Protein AF-A0A9D7ZU50-F1 (afdb_monomer_lite)

Structure (mmCIF, N/CA/C/O backbone):
data_AF-A0A9D7ZU50-F1
#
_entry.id   AF-A0A9D7ZU50-F1
#
loop_
_atom_site.group_PDB
_atom_site.id
_atom_site.type_symbol
_atom_site.label_atom_id
_atom_site.label_alt_id
_atom_site.label_comp_id
_atom_site.label_asym_id
_atom_site.label_entity_id
_atom_site.label_seq_id
_atom_site.pdbx_PDB_ins_code
_atom_site.Cartn_x
_atom_site.Cartn_y
_atom_site.Cartn_z
_atom_site.occupancy
_atom_site.B_iso_or_equiv
_atom_site.auth_seq_id
_atom_site.auth_comp_id
_atom_site.auth_asym_id
_atom_site.auth_atom_id
_atom_site.pdbx_PDB_model_num
ATOM 1 N N . MET A 1 1 ? 42.319 -62.754 5.437 1.00 46.84 1 MET A N 1
ATOM 2 C CA . MET A 1 1 ? 43.344 -61.730 5.131 1.00 46.84 1 MET A CA 1
ATOM 3 C C . MET A 1 1 ? 42.878 -60.401 5.702 1.00 46.84 1 MET A C 1
ATOM 5 O O . MET A 1 1 ? 41.780 -59.976 5.378 1.00 46.84 1 MET A O 1
ATOM 9 N N . LYS A 1 2 ? 43.647 -59.818 6.628 1.00 44.75 2 LYS A N 1
ATOM 10 C CA . LYS A 1 2 ? 43.358 -58.530 7.278 1.00 44.75 2 LYS A CA 1
ATOM 11 C C . LYS A 1 2 ? 44.126 -57.441 6.528 1.00 44.75 2 LYS A C 1
ATOM 13 O O . LYS A 1 2 ? 45.352 -57.471 6.540 1.00 44.75 2 LYS A O 1
ATOM 18 N N . THR A 1 3 ? 43.424 -56.513 5.886 1.00 52.66 3 THR A N 1
ATOM 19 C CA . THR A 1 3 ? 44.048 -55.404 5.151 1.00 52.66 3 THR A CA 1
ATOM 20 C C . THR A 1 3 ? 44.215 -54.202 6.076 1.00 52.66 3 THR A C 1
ATOM 22 O O . THR A 1 3 ? 43.255 -53.699 6.658 1.00 52.66 3 THR A O 1
ATOM 25 N N . GLN A 1 4 ? 45.467 -53.787 6.245 1.00 46.06 4 GLN A N 1
ATOM 26 C CA . GLN A 1 4 ? 45.902 -52.640 7.034 1.00 46.06 4 GLN A CA 1
ATOM 27 C C . GLN A 1 4 ? 45.659 -51.311 6.299 1.00 46.06 4 GLN A C 1
ATOM 29 O O . GLN A 1 4 ? 45.971 -51.175 5.124 1.00 46.06 4 GLN A O 1
ATOM 34 N N . ARG A 1 5 ? 45.136 -50.350 7.074 1.00 47.16 5 ARG A N 1
ATOM 35 C CA . ARG A 1 5 ? 45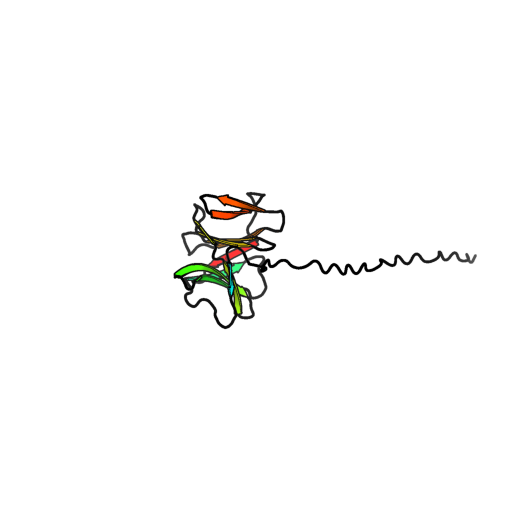.316 -48.883 7.072 1.00 47.16 5 ARG A CA 1
ATOM 36 C C . ARG A 1 5 ? 45.854 -48.192 5.810 1.00 47.16 5 ARG A C 1
ATOM 38 O O . ARG A 1 5 ? 47.025 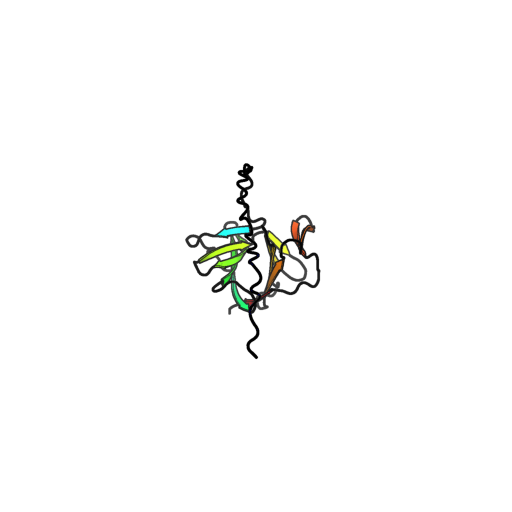-48.328 5.492 1.00 47.16 5 ARG A O 1
ATOM 45 N N . THR A 1 6 ? 45.116 -47.164 5.390 1.00 47.47 6 THR A N 1
ATOM 46 C CA . THR A 1 6 ? 45.685 -45.819 5.170 1.00 47.47 6 THR A CA 1
ATOM 47 C C . THR A 1 6 ? 44.669 -44.762 5.605 1.00 47.47 6 THR A C 1
ATOM 49 O O . THR A 1 6 ? 43.662 -44.550 4.933 1.00 47.47 6 THR A O 1
ATOM 52 N N . MET A 1 7 ? 44.924 -44.116 6.747 1.00 42.00 7 MET A N 1
ATOM 53 C CA . MET A 1 7 ? 44.257 -42.869 7.128 1.00 42.00 7 MET A CA 1
ATOM 54 C C . MET A 1 7 ? 44.873 -41.736 6.305 1.00 42.00 7 MET A C 1
ATOM 56 O O . MET A 1 7 ? 46.092 -41.572 6.314 1.00 42.00 7 MET A O 1
ATOM 60 N N . LYS A 1 8 ? 44.042 -40.977 5.588 1.00 45.62 8 LYS A N 1
ATOM 61 C CA . LYS A 1 8 ? 44.458 -39.729 4.937 1.00 45.62 8 LYS A CA 1
ATOM 62 C C . LYS A 1 8 ? 44.375 -38.578 5.951 1.00 45.62 8 LYS A C 1
ATOM 64 O O . LYS A 1 8 ? 43.392 -38.517 6.691 1.00 45.62 8 LYS A O 1
ATOM 69 N N . PRO A 1 9 ? 45.369 -37.678 6.002 1.00 46.53 9 PRO A N 1
ATOM 70 C CA . PRO A 1 9 ? 45.347 -36.533 6.899 1.00 46.53 9 PRO A CA 1
ATOM 71 C C . PRO A 1 9 ? 44.395 -35.438 6.393 1.00 46.53 9 PRO A C 1
ATOM 73 O O . PRO A 1 9 ? 44.436 -35.040 5.233 1.00 46.53 9 PRO A O 1
ATOM 76 N N . ILE A 1 10 ? 43.525 -35.009 7.308 1.00 49.97 10 ILE A N 1
ATOM 77 C CA . ILE A 1 10 ? 43.100 -33.637 7.625 1.00 49.97 10 ILE A CA 1
ATOM 78 C C . ILE A 1 10 ? 43.375 -32.588 6.534 1.00 49.97 10 ILE A C 1
ATOM 80 O O . ILE A 1 10 ? 44.510 -32.156 6.348 1.00 49.97 10 ILE A O 1
ATOM 84 N N . MET A 1 11 ? 42.303 -32.050 5.948 1.00 35.38 11 MET A N 1
ATOM 85 C CA . MET A 1 11 ? 42.295 -30.663 5.486 1.00 35.38 11 MET A CA 1
ATOM 86 C C . MET A 1 11 ? 41.109 -29.946 6.133 1.00 35.38 11 MET A C 1
ATOM 88 O O . MET A 1 11 ? 39.975 -29.984 5.667 1.00 35.38 11 MET A O 1
ATOM 92 N N . MET A 1 12 ? 41.396 -29.365 7.293 1.00 42.25 12 MET A N 1
ATOM 93 C CA . MET A 1 12 ? 40.532 -28.443 8.010 1.00 42.25 12 MET A CA 1
ATOM 94 C C . MET A 1 12 ? 40.561 -27.128 7.221 1.00 42.25 12 MET A C 1
ATOM 96 O O . MET A 1 12 ? 41.536 -26.381 7.290 1.00 42.25 12 MET A O 1
ATOM 100 N N . ILE A 1 13 ? 39.542 -26.869 6.402 1.00 42.09 13 ILE A N 1
ATOM 101 C CA . ILE A 1 13 ? 39.378 -25.559 5.766 1.00 42.09 13 ILE A CA 1
ATOM 102 C C . ILE A 1 13 ? 38.832 -24.622 6.849 1.00 42.09 13 ILE A C 1
ATOM 104 O O . ILE A 1 13 ? 37.628 -24.483 7.044 1.00 42.09 13 ILE A O 1
ATOM 108 N N . SER A 1 14 ? 39.757 -24.028 7.607 1.00 40.62 14 SER A N 1
ATOM 109 C CA . SER A 1 14 ? 39.505 -22.842 8.422 1.00 40.62 14 SER A CA 1
ATOM 110 C C . SER A 1 14 ? 39.190 -21.686 7.482 1.00 40.62 14 SER A C 1
ATOM 112 O O . SER A 1 14 ? 40.096 -21.050 6.943 1.00 40.62 14 SER A O 1
ATOM 114 N N . ILE A 1 15 ? 37.905 -21.408 7.270 1.00 46.78 15 ILE A N 1
ATOM 115 C CA . ILE A 1 15 ? 37.483 -20.132 6.699 1.00 46.78 15 ILE A CA 1
ATOM 116 C C . ILE A 1 15 ? 37.751 -19.081 7.773 1.00 46.78 15 ILE A C 1
ATOM 118 O O . ILE A 1 15 ? 37.046 -18.989 8.777 1.00 46.78 15 ILE A O 1
ATOM 122 N N . PHE A 1 16 ? 38.834 -18.332 7.571 1.00 43.50 16 PHE A N 1
ATOM 123 C CA . PHE A 1 16 ? 39.132 -17.121 8.313 1.00 43.50 16 PHE A CA 1
ATOM 124 C C . PHE A 1 16 ? 37.935 -16.176 8.203 1.00 43.50 16 PHE A C 1
ATOM 126 O O . PHE A 1 16 ? 37.612 -15.653 7.139 1.00 43.50 16 PHE A O 1
ATOM 133 N N . MET A 1 17 ? 37.291 -15.976 9.344 1.00 43.06 17 MET A N 1
ATOM 134 C CA . MET A 1 17 ? 36.350 -14.911 9.625 1.00 43.06 17 MET A CA 1
ATOM 135 C C . MET A 1 17 ? 37.095 -13.580 9.425 1.00 43.06 17 MET A C 1
ATOM 137 O O . MET A 1 17 ? 37.785 -13.103 10.325 1.00 43.06 17 MET A O 1
ATOM 141 N N . MET A 1 18 ? 37.036 -13.012 8.216 1.00 40.50 18 MET A N 1
ATOM 142 C CA . MET A 1 18 ? 37.499 -11.646 7.977 1.00 40.50 18 MET A CA 1
ATOM 143 C C . MET A 1 18 ? 36.512 -10.695 8.645 1.00 40.50 18 MET A C 1
ATOM 145 O O . MET A 1 18 ? 35.485 -10.318 8.088 1.00 40.50 18 MET A O 1
ATOM 149 N N . ILE A 1 19 ? 36.848 -10.326 9.876 1.00 44.19 19 ILE A N 1
ATOM 150 C CA . ILE A 1 19 ? 36.372 -9.106 10.510 1.00 44.19 19 ILE A CA 1
ATOM 151 C C . ILE A 1 19 ? 36.847 -7.965 9.609 1.00 44.19 19 ILE A C 1
ATOM 153 O O . ILE A 1 19 ? 38.044 -7.708 9.512 1.00 44.19 19 ILE A O 1
ATOM 157 N N . VAL A 1 20 ? 35.915 -7.308 8.925 1.00 43.78 20 VAL A N 1
ATOM 158 C CA . VAL A 1 20 ? 36.149 -6.014 8.285 1.00 43.78 20 VAL A CA 1
ATOM 159 C C . VAL A 1 20 ? 35.705 -4.950 9.289 1.00 43.78 20 VAL A C 1
ATOM 161 O O . VAL A 1 20 ? 34.508 -4.685 9.390 1.00 43.78 20 VAL A O 1
ATOM 164 N N . PRO A 1 21 ? 36.613 -4.319 10.058 1.00 44.03 21 PRO A N 1
ATOM 165 C CA . PRO A 1 21 ? 36.284 -3.096 10.756 1.00 44.03 21 PRO A CA 1
ATOM 166 C C . PRO A 1 21 ? 36.491 -1.963 9.751 1.00 44.03 21 PRO A C 1
ATOM 168 O O . PRO A 1 21 ? 37.538 -1.323 9.721 1.00 44.03 21 PRO A O 1
ATOM 171 N N . CYS A 1 22 ? 35.512 -1.735 8.879 1.00 32.88 22 CYS A N 1
ATOM 172 C CA . CYS A 1 22 ? 35.465 -0.488 8.130 1.00 32.88 22 CYS A CA 1
ATOM 173 C C . CYS A 1 22 ? 34.450 0.418 8.812 1.00 32.88 22 CYS A C 1
ATOM 175 O O . CYS A 1 22 ? 33.279 0.483 8.444 1.00 32.88 22 CYS A O 1
ATOM 177 N N . SER A 1 23 ? 34.936 1.111 9.840 1.00 46.94 23 SER A N 1
ATOM 178 C CA . SER A 1 23 ? 34.390 2.389 10.282 1.00 46.94 23 SER A CA 1
ATOM 179 C C . SER A 1 23 ? 34.529 3.386 9.130 1.00 46.94 23 SER A C 1
ATOM 181 O O . SER A 1 23 ? 35.420 4.233 9.126 1.00 46.94 23 SER A O 1
ATOM 183 N N . LEU A 1 24 ? 33.673 3.252 8.118 1.00 42.59 24 LEU A N 1
ATOM 184 C CA . LEU A 1 24 ? 33.432 4.298 7.143 1.00 42.59 24 LEU A CA 1
ATOM 185 C C . LEU A 1 24 ? 32.346 5.190 7.717 1.00 42.59 24 LEU A C 1
ATOM 187 O O . LEU A 1 24 ? 31.236 4.765 8.027 1.00 42.59 24 LEU A O 1
ATOM 191 N N . MET A 1 25 ? 32.752 6.432 7.919 1.00 35.53 25 MET A N 1
ATOM 192 C CA . MET A 1 25 ? 31.946 7.537 8.388 1.00 35.53 25 MET A CA 1
ATOM 193 C C . MET A 1 25 ? 30.614 7.580 7.635 1.00 35.53 25 MET A C 1
ATOM 195 O O . MET A 1 25 ? 30.556 7.855 6.438 1.00 35.53 25 MET A O 1
ATOM 199 N N . VAL A 1 26 ? 29.546 7.289 8.378 1.00 39.88 26 VAL A N 1
ATOM 200 C CA . VAL A 1 26 ? 28.154 7.451 7.972 1.00 39.88 26 VAL A CA 1
ATOM 201 C C . VAL A 1 26 ? 27.903 8.948 7.821 1.00 39.88 26 VAL A C 1
ATOM 203 O O . VAL A 1 26 ? 27.584 9.650 8.779 1.00 39.88 26 VAL A O 1
ATOM 206 N N . ASN A 1 27 ? 28.081 9.454 6.605 1.00 39.06 27 ASN A N 1
ATOM 207 C CA . ASN A 1 27 ? 27.540 10.745 6.211 1.00 39.06 27 ASN A CA 1
ATOM 208 C C . ASN A 1 27 ? 26.013 10.636 6.230 1.00 39.06 27 ASN A C 1
ATOM 210 O O . ASN A 1 27 ? 25.436 10.191 5.250 1.00 39.06 27 ASN A O 1
ATOM 214 N N . GLY A 1 28 ? 25.384 10.997 7.352 1.00 36.69 28 GLY A N 1
ATOM 215 C CA . GLY A 1 28 ? 24.128 11.760 7.434 1.00 36.69 28 GLY A CA 1
ATOM 216 C C . GLY A 1 28 ? 22.904 11.373 6.590 1.00 36.69 28 GLY A C 1
ATOM 217 O O . GLY A 1 28 ? 21.953 12.146 6.577 1.00 36.69 28 GLY A O 1
ATOM 218 N N . GLN A 1 29 ? 22.868 10.231 5.907 1.00 37.03 29 GLN A N 1
ATOM 219 C CA . GLN A 1 29 ? 21.651 9.688 5.326 1.00 37.03 29 GLN A CA 1
ATOM 220 C C . GLN A 1 29 ? 20.887 9.035 6.467 1.00 37.03 29 GLN A C 1
ATOM 222 O O . GLN A 1 29 ? 21.145 7.897 6.854 1.00 37.03 29 GLN A O 1
ATOM 227 N N . SER A 1 30 ? 19.954 9.782 7.047 1.00 39.12 30 SER A N 1
ATOM 228 C CA . SER A 1 30 ? 18.820 9.164 7.718 1.00 39.12 30 SER A CA 1
ATOM 229 C C . SER A 1 30 ? 18.299 8.049 6.811 1.00 39.12 30 SER A C 1
ATOM 231 O O . SER A 1 30 ? 18.016 8.314 5.643 1.00 39.12 30 SER A O 1
ATOM 233 N N . TRP A 1 31 ? 18.216 6.823 7.327 1.00 51.88 31 TRP A N 1
ATOM 234 C CA . TRP A 1 31 ? 17.549 5.694 6.679 1.00 51.88 31 TRP A CA 1
ATOM 235 C C . TRP A 1 31 ? 16.052 6.025 6.561 1.00 51.88 31 TRP A C 1
ATOM 237 O O . TRP A 1 31 ? 15.240 5.615 7.389 1.00 51.88 31 TRP A O 1
ATOM 247 N N . LEU A 1 32 ? 15.706 6.916 5.632 1.00 73.56 32 LEU A N 1
ATOM 248 C CA . LEU A 1 32 ? 14.349 7.389 5.418 1.00 73.56 32 LEU A CA 1
ATOM 249 C C . LEU A 1 32 ? 13.649 6.386 4.522 1.00 73.56 32 LEU A C 1
ATOM 251 O O . LEU A 1 32 ? 14.168 5.990 3.485 1.00 73.56 32 LEU A O 1
ATOM 255 N N . LEU A 1 33 ? 12.467 5.985 4.964 1.00 90.69 33 LEU A N 1
ATOM 256 C CA . LEU A 1 33 ? 11.501 5.332 4.111 1.00 90.69 33 LEU A CA 1
ATOM 257 C C . LEU A 1 33 ? 10.989 6.388 3.124 1.00 90.69 33 LEU A C 1
ATOM 259 O O . LEU A 1 33 ? 10.310 7.331 3.531 1.00 90.69 33 LEU A O 1
ATOM 263 N N . ASP A 1 34 ? 11.344 6.264 1.851 1.00 95.31 34 ASP A N 1
ATOM 264 C CA . ASP A 1 34 ? 10.810 7.132 0.809 1.00 95.31 34 ASP A CA 1
ATOM 265 C C . ASP A 1 34 ? 9.343 6.786 0.559 1.00 95.31 34 ASP A C 1
ATOM 267 O O . ASP A 1 34 ? 8.953 5.619 0.566 1.00 95.31 34 ASP A O 1
ATOM 271 N N . GLY A 1 35 ? 8.510 7.809 0.369 1.00 96.06 35 GLY A N 1
ATOM 272 C CA . GLY A 1 35 ? 7.074 7.630 0.152 1.00 96.06 35 GLY A CA 1
ATOM 273 C C . GLY A 1 35 ? 6.292 7.150 1.377 1.00 96.06 35 GLY A C 1
ATOM 274 O O . GLY A 1 35 ? 5.113 6.840 1.251 1.00 96.06 35 GLY A O 1
ATOM 275 N N . GLY A 1 36 ? 6.885 7.103 2.571 1.00 95.75 36 GLY A N 1
ATOM 276 C CA . GLY A 1 36 ? 6.168 6.637 3.751 1.00 95.75 36 GLY A CA 1
ATOM 277 C C . GLY A 1 36 ? 6.744 7.104 5.076 1.00 95.75 36 GLY A C 1
ATOM 278 O O . GLY A 1 36 ? 7.733 7.831 5.154 1.00 95.75 36 GLY A O 1
ATOM 279 N N . SER A 1 37 ? 6.115 6.651 6.156 1.00 95.44 37 SER A N 1
ATOM 280 C CA . SER A 1 37 ? 6.585 6.923 7.508 1.00 95.44 37 SER A CA 1
ATOM 281 C C . SER A 1 37 ? 6.294 5.786 8.482 1.00 95.44 37 SER A C 1
ATOM 283 O O . SER A 1 37 ? 5.294 5.075 8.392 1.00 95.44 37 SER A O 1
ATOM 285 N N . PHE A 1 38 ? 7.176 5.633 9.471 1.00 94.69 38 PHE A N 1
ATOM 286 C CA . PHE A 1 38 ? 6.979 4.675 10.555 1.00 94.69 38 PHE A CA 1
ATOM 287 C C . PHE A 1 38 ? 6.010 5.218 11.608 1.00 94.69 38 PHE A C 1
ATOM 289 O O . PHE A 1 38 ? 6.176 6.312 12.163 1.00 94.69 38 PHE A O 1
ATOM 296 N N . VAL A 1 39 ? 5.025 4.40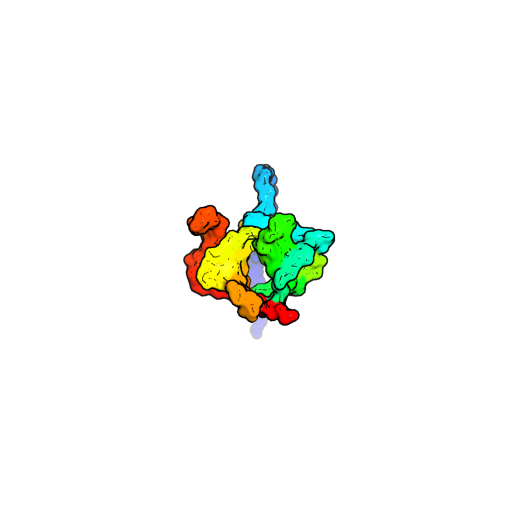0 11.958 1.00 94.06 39 VAL A N 1
ATOM 297 C CA . VAL A 1 39 ? 4.023 4.672 12.982 1.00 94.06 39 VAL A CA 1
ATOM 298 C C . VAL A 1 39 ? 4.366 3.920 14.257 1.00 94.06 39 VAL A C 1
ATOM 300 O O . VAL A 1 39 ? 4.476 2.699 14.302 1.00 94.06 39 VAL A O 1
ATOM 303 N N . LYS A 1 40 ? 4.462 4.661 15.362 1.00 92.50 40 LYS A N 1
ATOM 304 C CA . LYS A 1 40 ? 4.638 4.070 16.694 1.00 92.50 40 LYS A CA 1
ATOM 305 C C . LYS A 1 40 ? 3.304 3.532 17.209 1.00 92.50 40 LYS A C 1
ATOM 307 O O . LYS A 1 40 ? 2.318 4.268 17.188 1.00 92.50 40 LYS A O 1
ATOM 312 N N . LYS A 1 41 ? 3.319 2.356 17.846 1.00 91.69 41 LYS A N 1
ATOM 313 C CA . LYS A 1 41 ? 2.159 1.706 18.497 1.00 91.69 41 LYS A CA 1
ATOM 314 C C . LYS A 1 41 ? 1.224 2.644 19.265 1.00 91.69 41 LYS A C 1
ATOM 316 O O . LYS A 1 41 ? 0.010 2.507 19.219 1.00 91.69 41 LYS A O 1
ATOM 321 N N . ARG A 1 42 ? 1.786 3.602 20.008 1.00 90.44 42 ARG A N 1
ATOM 322 C CA . ARG A 1 42 ? 1.027 4.539 20.860 1.00 90.44 42 ARG A CA 1
ATOM 323 C C . ARG A 1 42 ? 0.323 5.679 20.108 1.00 90.44 42 ARG A C 1
ATOM 325 O O . ARG A 1 42 ? -0.334 6.498 20.743 1.00 90.44 42 ARG A O 1
ATOM 332 N N . LYS A 1 43 ? 0.530 5.809 18.796 1.00 90.69 43 LYS A N 1
ATOM 333 C CA . LYS A 1 43 ? -0.037 6.879 17.961 1.00 90.69 43 LYS A CA 1
ATOM 334 C C . LYS A 1 43 ? -0.475 6.337 16.587 1.00 90.69 43 LYS A C 1
ATOM 336 O O . LYS A 1 43 ? 0.028 6.840 15.584 1.00 90.69 43 LYS A O 1
ATOM 341 N N . PRO A 1 44 ? -1.376 5.338 16.528 1.00 90.06 44 PRO A N 1
ATOM 342 C CA . PRO A 1 44 ? -1.879 4.845 15.253 1.00 90.06 44 PRO A CA 1
ATOM 343 C C . PRO A 1 44 ? -2.745 5.913 14.556 1.00 90.06 44 PRO A C 1
ATOM 345 O O . PRO A 1 44 ? -3.244 6.830 15.228 1.00 90.06 44 PRO A O 1
ATOM 348 N N . PRO A 1 45 ? -2.953 5.805 13.231 1.00 93.12 45 PRO A N 1
ATOM 349 C CA . PRO A 1 45 ? -3.973 6.576 12.530 1.00 93.12 45 PRO A CA 1
ATOM 350 C C . PRO A 1 45 ? -5.336 6.395 13.204 1.00 93.12 45 PRO A C 1
ATOM 352 O O . PRO A 1 45 ? -5.695 5.292 13.618 1.00 93.12 45 PRO A O 1
ATOM 355 N N . LYS A 1 46 ? -6.083 7.492 13.357 1.00 92.69 46 LYS A N 1
ATOM 356 C CA . LYS A 1 46 ? -7.380 7.480 14.056 1.00 92.69 46 LYS A CA 1
ATOM 357 C C . LYS A 1 46 ? -8.553 7.235 13.116 1.00 92.69 46 LYS A C 1
ATOM 359 O O . LYS A 1 46 ? -9.526 6.605 13.515 1.00 92.69 46 LYS A O 1
ATOM 364 N N . THR A 1 47 ? -8.459 7.750 11.895 1.00 96.94 47 THR A N 1
ATOM 365 C CA . THR A 1 47 ? -9.525 7.655 10.902 1.00 96.94 47 THR A CA 1
ATOM 366 C C . THR A 1 47 ? -9.226 6.492 9.978 1.00 96.94 47 THR A C 1
ATOM 368 O O . THR A 1 47 ? -8.305 6.566 9.169 1.00 96.94 47 THR A O 1
ATOM 371 N N . ILE A 1 48 ? -9.993 5.419 10.132 1.00 96.81 48 ILE A N 1
ATOM 372 C CA . ILE A 1 48 ? -9.904 4.220 9.301 1.00 96.81 48 ILE A CA 1
ATOM 373 C C . ILE A 1 48 ? -11.047 4.281 8.297 1.00 96.81 48 ILE A C 1
ATOM 375 O O . ILE A 1 48 ? -12.201 4.417 8.696 1.00 96.81 48 ILE A O 1
ATOM 379 N N . LEU A 1 49 ? -10.703 4.209 7.016 1.00 96.44 49 LEU A N 1
ATOM 380 C CA . LEU A 1 49 ? -11.646 4.225 5.903 1.00 96.44 49 LEU A CA 1
ATOM 381 C C . LEU A 1 49 ? -12.083 2.804 5.549 1.00 96.44 49 LEU A C 1
ATOM 383 O O . LEU A 1 49 ? -13.272 2.541 5.417 1.00 96.44 49 LEU A O 1
ATOM 387 N N . VAL A 1 50 ? -11.117 1.888 5.439 1.00 97.25 50 VAL A N 1
ATOM 388 C CA . VAL A 1 50 ? -11.346 0.478 5.097 1.00 97.25 50 VAL A CA 1
ATOM 389 C C . VAL A 1 50 ? -10.374 -0.389 5.888 1.00 97.25 50 VAL A C 1
ATOM 391 O O . VAL A 1 50 ? -9.221 -0.004 6.093 1.00 97.25 50 VAL A O 1
ATOM 394 N N . ARG A 1 51 ? -10.831 -1.558 6.338 1.00 97.75 51 ARG A N 1
ATOM 395 C CA . ARG A 1 51 ? -9.976 -2.615 6.887 1.00 97.75 51 ARG A CA 1
ATOM 396 C C . ARG A 1 51 ? -9.931 -3.781 5.917 1.00 97.75 51 ARG A C 1
ATOM 398 O O . ARG A 1 51 ? -10.938 -4.061 5.273 1.00 97.75 51 ARG A O 1
ATOM 405 N N . TYR A 1 52 ? -8.801 -4.468 5.868 1.00 98.12 52 TYR A N 1
ATOM 406 C CA . TYR A 1 52 ? -8.619 -5.630 5.016 1.00 98.12 52 TYR A CA 1
ATOM 407 C C . TYR A 1 52 ? -8.099 -6.825 5.810 1.00 98.12 52 TYR A C 1
ATOM 409 O O . TYR A 1 52 ? -7.185 -6.685 6.631 1.00 98.12 52 TYR A O 1
ATOM 417 N N . ASP A 1 53 ? -8.653 -7.993 5.504 1.00 96.56 53 ASP A N 1
ATOM 418 C CA . ASP A 1 53 ? -8.011 -9.279 5.758 1.00 96.56 53 ASP A CA 1
ATOM 419 C C . ASP A 1 53 ? -7.019 -9.570 4.627 1.00 96.56 53 ASP A C 1
ATOM 421 O O . ASP A 1 53 ? -7.188 -9.083 3.511 1.00 96.56 53 ASP A O 1
ATOM 425 N N . ALA A 1 54 ? -5.967 -10.338 4.896 1.00 97.38 54 ALA A N 1
ATOM 426 C CA . ALA A 1 54 ? -4.951 -10.651 3.897 1.00 97.38 54 ALA A CA 1
ATOM 427 C C . ALA A 1 54 ? -4.955 -12.139 3.539 1.00 97.38 54 ALA A C 1
ATOM 429 O O . ALA A 1 54 ? -4.932 -12.999 4.417 1.00 97.38 54 ALA A O 1
ATOM 430 N N . GLU A 1 55 ? -4.910 -12.423 2.241 1.00 97.06 55 GLU A N 1
ATOM 431 C CA . GLU A 1 55 ? -4.709 -13.749 1.667 1.00 97.06 55 GLU A CA 1
ATOM 432 C C . GLU A 1 55 ? -3.414 -13.744 0.847 1.00 97.06 55 GLU A C 1
ATOM 434 O O . GLU A 1 55 ? -3.286 -12.990 -0.118 1.00 97.06 55 GLU A O 1
ATOM 439 N N . GLY A 1 56 ? -2.440 -14.576 1.219 1.00 96.62 56 GLY A N 1
ATOM 440 C CA . GLY A 1 56 ? -1.147 -14.676 0.535 1.00 96.62 56 GLY A CA 1
ATOM 441 C C . GLY A 1 56 ? 0.040 -14.477 1.473 1.00 96.62 56 GLY A C 1
ATOM 442 O O . GLY A 1 56 ? -0.040 -14.759 2.667 1.00 96.62 56 GLY A O 1
ATOM 443 N N . THR A 1 57 ? 1.160 -14.013 0.923 1.00 96.81 57 THR A N 1
ATOM 444 C CA . THR A 1 57 ? 2.416 -13.833 1.661 1.00 96.81 57 THR A CA 1
ATOM 445 C C . THR A 1 57 ? 2.436 -12.472 2.347 1.00 96.81 57 THR A C 1
ATOM 447 O O . THR A 1 57 ? 2.693 -11.442 1.721 1.00 96.81 57 THR A O 1
ATOM 450 N N . VAL A 1 58 ? 2.182 -12.466 3.654 1.00 95.56 58 VAL A N 1
ATOM 451 C CA . VAL A 1 58 ? 2.223 -11.271 4.506 1.00 95.56 58 VAL A CA 1
ATOM 452 C C . VAL A 1 58 ? 2.923 -11.569 5.833 1.00 95.56 58 VAL A C 1
ATOM 454 O O . VAL A 1 58 ? 2.964 -12.730 6.235 1.00 95.56 58 VAL A O 1
ATOM 457 N N . PRO A 1 59 ? 3.465 -10.556 6.535 1.00 93.56 59 PRO A N 1
ATOM 458 C CA . PRO A 1 59 ? 4.006 -10.762 7.873 1.00 93.56 59 PRO A CA 1
ATOM 459 C C . PRO A 1 59 ? 2.941 -11.270 8.855 1.00 93.56 59 PRO A C 1
ATOM 461 O O . PRO A 1 59 ? 1.787 -10.830 8.820 1.00 93.56 59 PRO A O 1
ATOM 464 N N . ASP A 1 60 ? 3.343 -12.158 9.764 1.00 92.50 60 ASP A N 1
ATOM 465 C CA . ASP A 1 60 ? 2.445 -12.747 10.758 1.00 92.50 60 ASP A CA 1
ATOM 466 C C . ASP A 1 60 ? 1.793 -11.677 11.647 1.00 92.50 60 ASP A C 1
ATOM 468 O O . ASP A 1 60 ? 2.457 -10.831 12.252 1.00 92.50 60 ASP A O 1
ATOM 472 N N . GLY A 1 61 ? 0.461 -11.725 11.742 1.00 91.38 61 GLY A N 1
ATOM 473 C CA . GLY A 1 61 ? -0.328 -10.790 12.547 1.00 91.38 61 GLY A CA 1
ATOM 474 C C . GLY A 1 61 ? -0.403 -9.364 11.988 1.00 91.38 61 GLY A C 1
ATOM 475 O O . GLY A 1 61 ? -0.897 -8.474 12.687 1.00 91.38 61 GLY A O 1
ATOM 476 N N . ALA A 1 62 ? 0.058 -9.134 10.753 1.00 95.19 62 ALA A N 1
ATOM 477 C CA . ALA A 1 62 ? -0.125 -7.858 10.079 1.00 95.19 62 ALA A CA 1
ATOM 478 C C . ALA A 1 62 ? -1.613 -7.586 9.805 1.00 95.19 62 ALA A C 1
ATOM 480 O O . ALA A 1 62 ? -2.367 -8.468 9.397 1.00 95.19 62 ALA A O 1
ATOM 481 N N . THR A 1 63 ? -2.030 -6.338 10.004 1.00 96.00 63 THR A N 1
ATOM 482 C CA . THR A 1 63 ? -3.366 -5.848 9.646 1.00 96.00 63 THR A CA 1
ATOM 483 C C . THR A 1 63 ? -3.246 -4.686 8.679 1.00 96.00 63 THR A C 1
ATOM 485 O O . THR A 1 63 ? -2.390 -3.818 8.839 1.00 96.00 63 THR A O 1
ATOM 488 N N . TYR A 1 64 ? -4.122 -4.660 7.682 1.00 98.25 64 TYR A N 1
ATOM 489 C CA . TYR A 1 64 ? -4.043 -3.730 6.564 1.00 98.25 64 TYR A CA 1
ATOM 490 C C . TYR A 1 64 ? -5.241 -2.794 6.585 1.00 98.25 64 TYR A C 1
ATOM 492 O O . TYR A 1 64 ? -6.383 -3.228 6.747 1.00 98.25 64 TYR A O 1
ATOM 500 N N . MET A 1 65 ? -4.991 -1.495 6.466 1.00 98.19 65 MET A N 1
ATOM 501 C CA . MET A 1 65 ? -6.037 -0.483 6.567 1.00 98.19 65 MET A CA 1
ATOM 502 C C . ME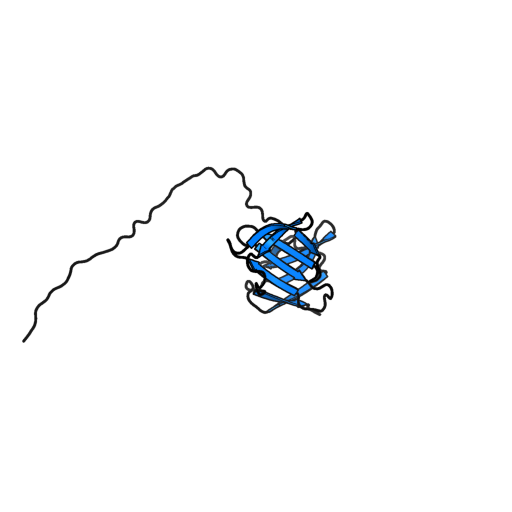T A 1 65 ? -5.789 0.654 5.593 1.00 98.19 65 MET A C 1
ATOM 504 O O . MET A 1 65 ? -4.687 1.185 5.534 1.00 98.19 65 MET A O 1
ATOM 508 N N . MET A 1 66 ? -6.842 1.100 4.921 1.00 98.00 66 MET A N 1
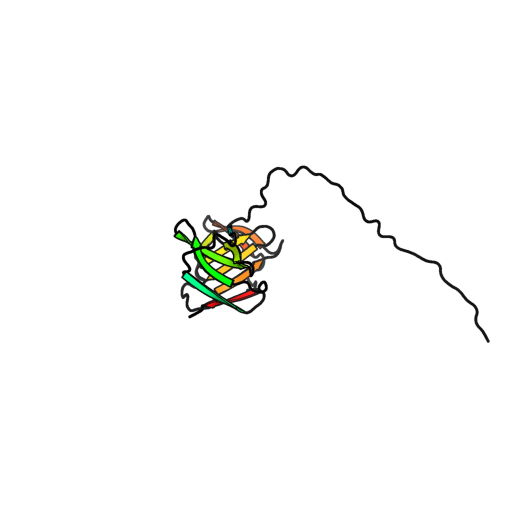ATOM 509 C CA . MET A 1 66 ? -6.843 2.417 4.299 1.00 98.00 66 MET A CA 1
ATOM 510 C C . MET A 1 66 ? -7.255 3.441 5.357 1.00 98.00 66 MET A C 1
ATOM 512 O O . MET A 1 66 ? -8.245 3.247 6.070 1.00 98.00 66 MET A O 1
ATOM 516 N N . VAL A 1 67 ? -6.484 4.511 5.502 1.00 98.12 67 VAL A N 1
ATOM 517 C CA . VAL A 1 67 ? -6.632 5.491 6.586 1.00 98.12 67 VAL A CA 1
ATOM 518 C C . VAL A 1 67 ? -6.465 6.911 6.064 1.00 98.12 67 VAL A C 1
ATOM 520 O O . VAL A 1 67 ? -5.975 7.110 4.957 1.00 98.12 67 VAL A O 1
ATOM 523 N N . LEU A 1 68 ? -6.819 7.898 6.889 1.00 97.81 68 LEU A N 1
ATOM 524 C CA . LEU A 1 68 ? -6.355 9.270 6.688 1.00 97.81 68 LEU A CA 1
ATOM 525 C C . LEU A 1 68 ? -5.136 9.558 7.565 1.00 97.81 68 LEU A C 1
ATOM 527 O O . LEU A 1 68 ? -5.152 9.296 8.777 1.00 97.81 68 LEU A O 1
ATOM 531 N N . ASN A 1 69 ? -4.093 10.140 6.974 1.00 94.75 69 ASN A N 1
ATOM 532 C CA . ASN A 1 69 ? -2.975 10.684 7.736 1.00 94.75 69 ASN A CA 1
ATOM 533 C C . ASN A 1 69 ? -3.386 11.979 8.472 1.00 94.75 69 ASN A C 1
ATOM 535 O O . ASN A 1 69 ? -4.531 12.435 8.437 1.00 94.75 69 ASN A O 1
ATOM 539 N N . LYS A 1 70 ? -2.438 12.612 9.172 1.00 91.56 70 LYS A N 1
ATOM 540 C CA . LYS A 1 70 ? -2.714 13.836 9.952 1.00 91.56 70 LYS A CA 1
ATOM 541 C C . LYS A 1 70 ? -3.094 15.051 9.103 1.00 91.56 70 LYS A C 1
ATOM 543 O O . LYS A 1 70 ? -3.621 16.008 9.661 1.00 91.56 70 LYS A O 1
ATOM 548 N N . LYS A 1 71 ? -2.788 15.029 7.807 1.00 93.44 71 LYS A N 1
ATOM 549 C CA . LYS A 1 71 ? -3.148 16.076 6.848 1.00 93.44 71 LYS A CA 1
ATOM 550 C C . LYS A 1 71 ? -4.504 15.810 6.185 1.00 93.44 71 LYS A C 1
ATOM 552 O O . LYS A 1 71 ? -4.978 16.662 5.447 1.00 93.44 71 LYS A O 1
ATOM 557 N N . GLY A 1 72 ? -5.139 14.672 6.476 1.00 95.38 72 GLY A N 1
ATOM 558 C CA . GLY A 1 72 ? -6.386 14.261 5.834 1.00 95.38 72 GLY A CA 1
ATOM 559 C C . GLY A 1 72 ? -6.184 13.614 4.463 1.00 95.38 72 GLY A C 1
ATOM 560 O O . GLY A 1 72 ? -7.148 13.505 3.716 1.00 95.38 72 GLY A O 1
ATOM 561 N N . GLU A 1 73 ? -4.960 13.203 4.131 1.00 96.38 73 GLU A N 1
ATOM 562 C CA . GLU A 1 73 ? -4.643 12.507 2.881 1.00 96.38 73 GLU A CA 1
ATOM 563 C C . GLU A 1 73 ? -4.855 11.001 3.064 1.00 96.38 73 GLU A C 1
ATOM 565 O O . GLU A 1 73 ? -4.592 10.457 4.143 1.00 96.38 73 GLU A O 1
ATOM 570 N N . GLU A 1 74 ? -5.344 10.334 2.020 1.00 97.94 74 GLU A N 1
ATOM 571 C CA . GLU A 1 74 ? -5.515 8.883 2.007 1.00 97.94 74 GLU A CA 1
ATOM 572 C C . GLU A 1 74 ? -4.150 8.190 1.998 1.00 97.94 74 GLU A C 1
ATOM 574 O O . GLU A 1 74 ? -3.235 8.590 1.281 1.00 97.94 74 GLU A O 1
ATOM 579 N N . CYS A 1 75 ? -4.004 7.149 2.814 1.00 98.25 75 CYS A N 1
ATOM 580 C CA . CYS A 1 75 ? -2.791 6.344 2.897 1.00 98.25 75 CYS A CA 1
ATOM 581 C C . CYS A 1 75 ? -3.147 4.875 3.106 1.00 98.25 75 CYS A C 1
ATOM 583 O O . CYS A 1 75 ? -4.190 4.553 3.691 1.00 98.25 75 CYS A O 1
ATOM 585 N N . MET A 1 76 ? -2.222 3.991 2.739 1.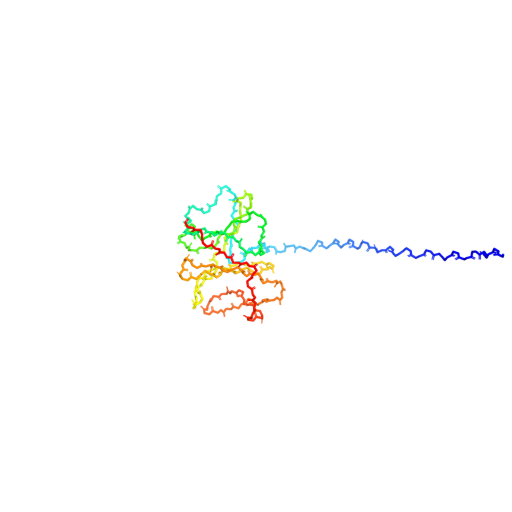00 98.50 76 MET A N 1
ATOM 586 C CA . MET A 1 76 ? -2.256 2.609 3.205 1.00 98.50 76 MET A CA 1
ATOM 587 C C . MET A 1 76 ? -1.477 2.491 4.516 1.00 98.50 76 MET A C 1
ATOM 589 O O . MET A 1 76 ? -0.418 3.091 4.677 1.00 98.50 76 MET A O 1
ATOM 593 N N . PHE A 1 77 ? -1.998 1.730 5.471 1.00 98.31 77 PHE A N 1
ATOM 594 C CA . PHE A 1 77 ? -1.346 1.436 6.740 1.00 98.31 77 PHE A CA 1
ATOM 595 C C . PHE A 1 77 ? -1.202 -0.076 6.900 1.00 98.31 77 PHE A C 1
ATOM 597 O O . PHE A 1 77 ? -2.197 -0.788 7.054 1.00 98.31 77 PHE A O 1
ATOM 604 N N . GLU A 1 78 ? 0.040 -0.552 6.888 1.00 98.00 78 GLU A N 1
ATOM 605 C CA . GLU A 1 78 ? 0.389 -1.909 7.305 1.00 98.00 78 GLU A CA 1
ATOM 606 C C . GLU A 1 78 ? 0.772 -1.859 8.778 1.00 98.00 78 GLU A C 1
ATOM 608 O O . GLU A 1 78 ? 1.814 -1.318 9.150 1.00 98.00 78 GLU A O 1
ATOM 613 N N . ARG A 1 79 ? -0.109 -2.379 9.626 1.00 97.06 79 ARG A N 1
ATOM 614 C CA . ARG A 1 79 ? 0.073 -2.418 11.070 1.00 97.06 79 ARG A CA 1
ATOM 615 C C . ARG A 1 79 ? 0.621 -3.773 11.483 1.00 97.06 79 ARG A C 1
ATOM 617 O O . ARG A 1 79 ? -0.021 -4.793 11.253 1.00 97.06 79 ARG A O 1
ATOM 624 N N . GLU A 1 80 ? 1.756 -3.762 12.158 1.00 94.88 80 GLU A N 1
ATOM 625 C CA . GLU A 1 80 ? 2.401 -4.938 12.731 1.00 94.88 80 GLU A CA 1
ATOM 626 C C . GLU A 1 80 ? 1.628 -5.463 13.953 1.00 94.88 80 GLU A C 1
ATOM 628 O O . GLU A 1 80 ? 0.846 -4.742 14.586 1.00 94.88 80 GLU A O 1
ATOM 633 N N . ALA A 1 81 ? 1.885 -6.719 14.331 1.00 93.06 81 ALA A N 1
ATOM 634 C CA . ALA A 1 81 ? 1.232 -7.375 15.467 1.00 93.06 81 ALA A CA 1
ATOM 635 C C . ALA A 1 81 ? 1.431 -6.623 16.799 1.00 93.06 81 ALA A C 1
ATOM 637 O O . ALA A 1 81 ? 0.560 -6.632 17.674 1.00 93.06 81 ALA A O 1
ATOM 638 N N . ASP A 1 82 ? 2.559 -5.925 16.958 1.00 91.38 82 ASP A N 1
ATOM 639 C CA . ASP A 1 82 ? 2.839 -5.128 18.151 1.00 91.38 82 ASP A CA 1
ATOM 640 C C . ASP A 1 82 ? 1.990 -3.841 18.217 1.00 91.38 82 ASP A C 1
ATOM 642 O O . ASP A 1 82 ? 1.825 -3.259 19.293 1.00 91.38 82 ASP A O 1
ATOM 646 N N . GLY A 1 83 ? 1.384 -3.442 17.097 1.00 91.12 83 GLY A N 1
ATOM 647 C CA . GLY A 1 83 ? 0.513 -2.295 16.911 1.00 91.12 83 GLY A CA 1
ATOM 648 C C . GLY A 1 83 ? 1.174 -1.054 16.306 1.00 91.12 83 GLY A C 1
ATOM 649 O O . GLY A 1 83 ? 0.446 -0.088 16.058 1.00 91.12 83 GLY A O 1
ATOM 650 N N . GLY A 1 84 ? 2.494 -1.052 16.107 1.00 95.00 84 GLY A N 1
ATOM 651 C CA . GLY A 1 84 ? 3.204 -0.121 15.230 1.00 95.00 84 GLY A CA 1
ATOM 652 C C . GLY A 1 84 ? 3.016 -0.483 13.757 1.00 95.00 84 GLY A C 1
ATOM 653 O O . GLY A 1 84 ? 2.145 -1.282 13.424 1.00 95.00 84 GLY A O 1
ATOM 654 N N . GLY A 1 85 ? 3.784 0.137 12.868 1.00 95.69 85 GLY A N 1
ATOM 655 C CA . GLY A 1 85 ? 3.801 -0.252 11.460 1.00 95.69 85 GLY A CA 1
ATOM 656 C C . GLY A 1 85 ? 4.213 0.872 10.524 1.00 95.69 85 GLY A C 1
ATOM 657 O O . GLY A 1 85 ? 4.861 1.835 10.940 1.00 95.69 85 GLY A O 1
ATOM 658 N N . THR A 1 86 ? 3.778 0.775 9.273 1.00 96.94 86 THR A N 1
ATOM 659 C CA . THR A 1 86 ? 4.226 1.639 8.179 1.00 96.94 86 THR A CA 1
ATOM 660 C C . THR A 1 86 ? 3.045 2.281 7.466 1.00 96.94 86 THR A C 1
ATOM 662 O O . THR A 1 86 ? 2.127 1.589 7.027 1.00 96.94 86 THR A O 1
ATOM 665 N N . LEU A 1 87 ? 3.071 3.611 7.354 1.00 97.50 87 LEU A N 1
ATOM 666 C CA . LEU A 1 87 ? 2.197 4.372 6.464 1.00 97.50 87 LEU A CA 1
ATOM 667 C C . LEU A 1 87 ? 2.857 4.518 5.096 1.00 97.50 87 LEU A C 1
ATOM 669 O O . LEU A 1 87 ? 3.984 4.999 5.006 1.00 97.50 87 LEU A O 1
ATOM 673 N N . PHE A 1 88 ? 2.121 4.154 4.054 1.00 98.31 88 PHE A N 1
ATOM 674 C CA . PHE A 1 88 ? 2.465 4.362 2.653 1.00 98.31 88 PHE A CA 1
ATOM 675 C C . PHE A 1 88 ? 1.722 5.616 2.192 1.00 98.31 88 PHE A C 1
ATOM 677 O O . PHE A 1 88 ? 0.501 5.602 2.022 1.00 98.31 88 PHE A O 1
ATOM 684 N N . GLU A 1 89 ? 2.464 6.716 2.103 1.00 97.69 89 GLU A N 1
ATOM 685 C CA . GLU A 1 89 ? 1.953 8.075 1.907 1.00 97.69 89 GLU A CA 1
ATOM 686 C C . GLU A 1 89 ? 2.147 8.571 0.468 1.00 97.69 89 GLU A C 1
ATOM 688 O O . GLU A 1 89 ? 1.459 9.501 0.054 1.00 97.69 89 GLU A O 1
ATOM 693 N N . LEU A 1 90 ? 3.054 7.970 -0.315 1.00 98.12 90 LEU A N 1
ATOM 694 C CA . LEU A 1 90 ? 3.114 8.236 -1.748 1.00 98.12 90 LEU A CA 1
ATOM 695 C C . LEU A 1 90 ? 1.848 7.682 -2.385 1.00 98.12 90 LEU A C 1
ATOM 697 O O . LEU A 1 90 ? 1.641 6.471 -2.377 1.00 98.12 90 LEU A O 1
ATOM 701 N N . HIS A 1 91 ? 1.048 8.571 -2.964 1.00 98.12 91 HIS A N 1
ATOM 702 C CA . HIS A 1 91 ? -0.249 8.249 -3.540 1.00 98.12 91 HIS A CA 1
ATOM 703 C C . HIS A 1 91 ? -0.343 8.738 -4.984 1.00 98.12 91 HIS A C 1
ATOM 705 O O . HIS A 1 91 ? -0.022 9.890 -5.279 1.00 98.12 91 HIS A O 1
ATOM 711 N N . TRP A 1 92 ? -0.797 7.870 -5.885 1.00 97.94 92 TRP A N 1
ATOM 712 C CA . TRP A 1 92 ? -1.220 8.253 -7.234 1.00 97.94 92 TRP A CA 1
ATOM 713 C C . TRP A 1 92 ? -2.433 7.434 -7.676 1.00 97.94 92 TRP A C 1
ATOM 715 O O . TRP A 1 92 ? -2.836 6.484 -7.007 1.00 97.94 92 TRP A O 1
ATOM 725 N N . LYS A 1 93 ? -3.028 7.820 -8.806 1.00 97.38 93 LYS A N 1
ATOM 726 C CA . LYS A 1 93 ? -4.197 7.153 -9.385 1.00 97.38 93 LYS A CA 1
ATOM 727 C C . LYS A 1 93 ? -3.945 6.788 -10.837 1.00 97.38 93 LYS A C 1
ATOM 729 O O . LYS A 1 93 ? -3.359 7.587 -11.566 1.00 97.38 93 LYS A O 1
ATOM 734 N N . ASP A 1 94 ? -4.437 5.629 -11.245 1.00 95.44 94 ASP A N 1
ATOM 735 C CA . ASP A 1 94 ? -4.561 5.239 -12.647 1.00 95.44 94 ASP A CA 1
ATOM 736 C C . ASP A 1 94 ? -5.840 4.406 -12.880 1.00 95.44 94 ASP A C 1
ATOM 738 O O . ASP A 1 94 ? -6.772 4.433 -12.071 1.00 95.44 94 ASP A O 1
ATOM 742 N N . GLU A 1 95 ? -5.928 3.720 -14.019 1.00 95.75 95 GLU A N 1
ATOM 743 C CA . GLU A 1 95 ? -7.078 2.890 -14.395 1.00 95.75 95 GLU A CA 1
ATOM 744 C C . GLU A 1 95 ? -7.327 1.686 -13.470 1.00 95.75 95 GLU A C 1
ATOM 746 O O . GLU A 1 95 ? -8.466 1.219 -13.376 1.00 95.75 95 GLU A O 1
ATOM 751 N N . LYS A 1 96 ? -6.301 1.196 -12.762 1.00 95.88 96 LYS A N 1
ATOM 752 C CA . LYS A 1 96 ? -6.411 0.098 -11.793 1.00 95.88 96 LYS A CA 1
ATOM 753 C C . LYS A 1 96 ? -6.949 0.581 -10.446 1.00 95.88 96 LYS A C 1
ATOM 755 O O . LYS A 1 96 ? -7.620 -0.182 -9.748 1.00 95.88 96 LYS A O 1
ATOM 760 N N . GLY A 1 97 ? -6.721 1.848 -10.102 1.00 97.81 97 GLY A N 1
ATOM 761 C CA . GLY A 1 97 ? -7.292 2.493 -8.924 1.00 97.81 97 GLY A CA 1
ATOM 762 C C . GLY A 1 97 ? -6.316 3.419 -8.211 1.00 97.81 97 GLY A C 1
ATOM 763 O O . GLY A 1 97 ? -5.626 4.220 -8.835 1.00 97.81 97 GLY A O 1
ATOM 764 N N . ASP A 1 98 ? -6.312 3.344 -6.883 1.00 98.44 98 ASP A N 1
ATOM 765 C CA . ASP A 1 98 ? -5.426 4.107 -6.011 1.00 98.44 98 ASP A CA 1
ATOM 766 C C . ASP A 1 98 ? -4.188 3.301 -5.665 1.00 98.44 98 ASP A C 1
ATOM 768 O O . ASP A 1 98 ? -4.287 2.175 -5.186 1.00 98.44 98 ASP A O 1
ATOM 772 N N . HIS A 1 99 ? -3.029 3.912 -5.850 1.00 98.56 99 HIS A N 1
ATOM 773 C CA . HIS A 1 99 ? -1.747 3.294 -5.582 1.00 98.56 99 HIS A CA 1
ATOM 774 C C . HIS A 1 99 ? -1.100 3.949 -4.378 1.00 98.56 99 HIS A C 1
ATOM 776 O O . HIS A 1 99 ? -0.982 5.172 -4.339 1.00 98.56 99 HIS A O 1
ATOM 782 N N . PHE A 1 100 ? -0.635 3.140 -3.434 1.00 98.75 100 PHE A N 1
ATOM 783 C CA . PHE A 1 100 ? 0.119 3.596 -2.274 1.00 98.75 100 PHE A CA 1
ATOM 784 C C . PHE A 1 100 ? 1.462 2.889 -2.240 1.00 98.75 100 PHE A C 1
ATOM 786 O O . PHE A 1 100 ? 1.490 1.660 -2.266 1.00 98.75 100 PHE A O 1
ATOM 793 N N . ALA A 1 101 ? 2.568 3.624 -2.157 1.00 98.38 101 ALA A N 1
ATOM 794 C CA . ALA A 1 101 ? 3.887 3.001 -2.161 1.00 98.38 101 ALA A CA 1
ATOM 795 C C . ALA A 1 101 ? 4.855 3.612 -1.156 1.00 98.38 101 ALA A C 1
ATOM 797 O O . ALA A 1 101 ? 4.719 4.759 -0.743 1.00 98.38 101 ALA A O 1
ATOM 798 N N . ALA A 1 102 ? 5.853 2.823 -0.776 1.00 97.56 102 ALA A N 1
ATOM 799 C CA . ALA A 1 102 ? 7.006 3.278 -0.015 1.00 97.56 102 ALA A CA 1
ATOM 800 C C . ALA A 1 102 ? 8.188 2.341 -0.270 1.00 97.56 102 ALA A C 1
ATOM 802 O O . ALA A 1 102 ? 7.993 1.164 -0.586 1.00 97.56 102 ALA A O 1
ATOM 803 N N . TRP A 1 103 ? 9.413 2.844 -0.141 1.00 95.56 103 TRP A N 1
ATOM 804 C CA . TRP A 1 103 ? 10.608 2.040 -0.375 1.00 95.56 103 TRP A CA 1
ATOM 805 C C . TRP A 1 103 ? 11.799 2.477 0.470 1.00 95.56 103 TRP A C 1
ATOM 807 O O . TRP A 1 103 ? 11.909 3.616 0.918 1.00 95.56 103 TRP A O 1
ATOM 817 N N . PHE A 1 104 ? 12.693 1.520 0.702 1.00 89.25 104 PHE A N 1
ATOM 818 C CA . PHE A 1 104 ? 14.021 1.769 1.255 1.00 89.25 104 PHE A CA 1
ATOM 819 C C . PHE A 1 104 ? 15.023 0.809 0.603 1.00 89.25 104 PHE A C 1
ATOM 821 O O . PHE A 1 104 ? 15.759 1.209 -0.288 1.00 89.25 104 PHE A O 1
ATOM 828 N N . LEU A 1 105 ? 14.990 -0.476 0.981 1.00 88.00 105 LEU A N 1
ATOM 829 C CA . LEU A 1 105 ? 15.714 -1.553 0.281 1.00 88.00 105 LEU A CA 1
ATOM 830 C C . LEU A 1 105 ? 14.817 -2.270 -0.732 1.00 88.00 105 LEU A C 1
ATOM 832 O O . LEU A 1 105 ? 15.209 -2.527 -1.862 1.00 88.00 105 LEU A O 1
ATOM 836 N N . HIS A 1 106 ? 13.600 -2.594 -0.311 1.00 94.12 106 HIS A N 1
ATOM 837 C CA . HIS A 1 106 ? 12.551 -3.121 -1.174 1.00 94.12 106 HIS A CA 1
ATOM 838 C C . HIS A 1 106 ? 11.504 -2.037 -1.373 1.00 94.12 106 HIS A C 1
ATOM 840 O O . HIS A 1 106 ? 11.314 -1.193 -0.488 1.00 94.12 106 HIS A O 1
ATOM 846 N N . ALA A 1 107 ? 10.832 -2.079 -2.515 1.00 97.06 107 ALA A N 1
ATOM 847 C CA . ALA A 1 107 ? 9.669 -1.253 -2.763 1.00 97.06 107 ALA A CA 1
ATOM 848 C C . ALA A 1 107 ? 8.398 -2.054 -2.503 1.00 97.06 107 ALA A C 1
ATOM 850 O O . ALA A 1 107 ? 8.292 -3.227 -2.852 1.00 97.06 107 ALA A O 1
ATOM 851 N N . TYR A 1 108 ? 7.440 -1.398 -1.871 1.00 98.12 108 TYR A N 1
ATOM 852 C CA . TYR A 1 108 ? 6.131 -1.946 -1.569 1.00 98.12 108 TYR A CA 1
ATOM 853 C C . TYR A 1 108 ? 5.107 -1.079 -2.267 1.00 98.12 108 TYR A C 1
ATOM 855 O O . TYR A 1 108 ? 5.208 0.148 -2.224 1.00 98.12 108 TYR A O 1
ATOM 863 N N . GLU A 1 109 ? 4.123 -1.717 -2.878 1.00 98.62 109 GLU A N 1
ATOM 864 C CA . GLU A 1 109 ? 3.033 -1.035 -3.550 1.00 98.62 109 GLU A CA 1
ATOM 865 C C . GLU A 1 109 ? 1.718 -1.729 -3.224 1.00 98.62 109 GLU A C 1
ATOM 867 O O . GLU A 1 109 ? 1.626 -2.956 -3.198 1.00 98.62 109 GLU A O 1
ATOM 872 N N . PHE A 1 110 ? 0.699 -0.924 -2.967 1.00 98.75 110 PHE A N 1
ATOM 873 C CA . PHE A 1 110 ? -0.665 -1.369 -2.772 1.00 98.75 110 PHE A CA 1
ATOM 874 C C . PHE A 1 110 ? -1.531 -0.756 -3.849 1.00 98.75 110 PHE A C 1
ATOM 876 O O . PHE A 1 110 ? -1.536 0.465 -3.983 1.00 98.75 110 PHE A O 1
ATOM 883 N N . ILE A 1 111 ? -2.288 -1.585 -4.558 1.00 98.56 111 ILE A N 1
ATOM 884 C CA . ILE A 1 111 ? -3.270 -1.133 -5.541 1.00 98.56 111 ILE A CA 1
ATOM 885 C C . ILE A 1 111 ? -4.655 -1.393 -4.963 1.00 98.56 111 ILE A C 1
ATOM 887 O O . ILE A 1 111 ? -5.048 -2.537 -4.741 1.00 98.56 111 ILE A O 1
ATOM 891 N N . VAL A 1 112 ? -5.393 -0.323 -4.690 1.00 98.50 112 VAL A N 1
ATOM 892 C CA . VAL A 1 112 ? -6.749 -0.367 -4.150 1.00 98.50 112 VAL A CA 1
ATOM 893 C C . VAL A 1 112 ? -7.728 0.025 -5.259 1.00 98.50 112 VAL A C 1
ATOM 895 O O . VAL A 1 112 ? -7.736 1.188 -5.674 1.00 98.50 112 VAL A O 1
ATOM 898 N N . PRO A 1 113 ? -8.598 -0.888 -5.727 1.00 97.94 113 PRO A N 1
ATOM 899 C CA . PRO A 1 113 ? -9.587 -0.568 -6.751 1.00 97.94 113 PRO A CA 1
ATOM 900 C C . PRO A 1 113 ? -10.506 0.580 -6.329 1.00 97.94 113 PRO A C 1
ATOM 902 O O . PRO A 1 113 ? -10.810 0.733 -5.145 1.00 97.94 113 PRO A O 1
ATOM 905 N N . LEU A 1 114 ? -11.001 1.365 -7.292 1.00 94.75 114 LEU A N 1
ATOM 906 C CA . LEU A 1 114 ? -11.961 2.450 -7.014 1.00 94.75 114 LEU A CA 1
ATOM 907 C C . LEU A 1 114 ? -13.245 1.927 -6.350 1.00 94.75 114 LEU A C 1
ATOM 909 O O . LEU A 1 114 ? -13.803 2.567 -5.459 1.00 94.75 114 LEU A O 1
ATOM 913 N N . ASP A 1 115 ? -13.692 0.741 -6.763 1.00 95.31 115 ASP A N 1
ATOM 914 C CA . ASP A 1 115 ? -14.719 -0.016 -6.057 1.00 95.31 115 ASP A CA 1
ATOM 915 C C . ASP A 1 115 ? -14.103 -0.687 -4.824 1.00 95.31 115 ASP A C 1
ATOM 917 O O . ASP A 1 115 ? -13.530 -1.775 -4.904 1.00 95.31 115 ASP A O 1
ATOM 921 N N . ARG A 1 116 ? -14.248 -0.029 -3.670 1.00 93.12 116 ARG A N 1
ATOM 922 C CA . ARG A 1 116 ? -13.678 -0.459 -2.382 1.00 93.12 116 ARG A CA 1
ATOM 923 C C . ARG A 1 116 ? -14.272 -1.757 -1.827 1.00 93.12 116 ARG A C 1
ATOM 925 O O . ARG A 1 116 ? -13.839 -2.214 -0.775 1.00 93.12 116 ARG A O 1
ATOM 932 N N . THR A 1 117 ? -15.262 -2.345 -2.500 1.00 94.06 117 THR A N 1
ATOM 933 C CA . THR A 1 117 ? -15.782 -3.677 -2.156 1.00 94.06 117 THR A CA 1
ATOM 934 C C . THR A 1 117 ? -14.960 -4.806 -2.779 1.00 94.06 117 THR A C 1
ATOM 936 O O . THR A 1 117 ? -15.122 -5.967 -2.400 1.00 94.06 117 THR A O 1
ATOM 939 N N . LYS A 1 118 ? -14.058 -4.482 -3.715 1.00 97.31 118 LYS A N 1
ATOM 940 C CA . LYS A 1 118 ? -13.159 -5.442 -4.356 1.00 97.31 118 LYS A CA 1
ATOM 941 C C . LYS A 1 118 ? -11.846 -5.591 -3.582 1.00 97.31 118 LYS A C 1
ATOM 943 O O . LYS A 1 118 ? -11.429 -4.652 -2.902 1.00 97.31 118 LYS A O 1
ATOM 948 N N . PRO A 1 119 ? -11.173 -6.749 -3.704 1.00 98.12 119 PRO A N 1
ATOM 949 C CA . PRO A 1 119 ? -9.851 -6.943 -3.130 1.00 98.12 119 PRO A CA 1
ATOM 950 C C . PRO A 1 119 ? -8.839 -5.911 -3.625 1.00 98.12 119 PRO A C 1
ATOM 952 O O . PRO A 1 119 ? -8.769 -5.647 -4.824 1.00 98.12 119 PRO A O 1
ATOM 955 N N . ALA A 1 120 ? -8.036 -5.380 -2.707 1.00 98.56 120 ALA A N 1
ATOM 956 C CA . ALA A 1 120 ? -6.807 -4.676 -3.044 1.00 98.56 120 ALA A CA 1
ATOM 957 C C . ALA A 1 120 ? -5.652 -5.672 -3.235 1.00 98.56 120 ALA A C 1
ATOM 959 O O . ALA A 1 120 ? -5.738 -6.837 -2.845 1.00 98.56 120 ALA A O 1
ATOM 960 N N . GLU A 1 121 ? -4.564 -5.217 -3.833 1.00 98.69 121 GLU A N 1
ATOM 961 C CA . GLU A 1 121 ? -3.397 -6.037 -4.151 1.00 98.69 121 GLU A CA 1
ATOM 962 C C . GLU A 1 121 ? -2.157 -5.467 -3.471 1.00 98.69 121 GLU A C 1
ATOM 964 O O . GLU A 1 121 ? -1.979 -4.251 -3.432 1.00 98.69 121 GLU A O 1
ATOM 969 N N . LYS A 1 122 ? -1.306 -6.340 -2.927 1.00 98.56 122 LYS A N 1
ATOM 970 C CA . LYS A 1 122 ? -0.004 -5.985 -2.357 1.00 98.56 122 LYS A CA 1
ATOM 971 C C . LYS A 1 122 ? 1.101 -6.549 -3.236 1.00 98.56 122 LYS A C 1
ATOM 973 O O . LYS A 1 122 ? 1.162 -7.757 -3.459 1.00 98.56 122 LYS A O 1
ATOM 978 N N . TYR A 1 123 ? 2.022 -5.686 -3.629 1.00 98.50 123 TYR A N 1
ATOM 979 C CA . TYR A 1 123 ? 3.220 -6.010 -4.385 1.00 98.50 123 TYR A CA 1
ATOM 980 C C . TYR A 1 123 ? 4.465 -5.725 -3.549 1.00 98.50 123 TYR A C 1
ATOM 982 O O . TYR A 1 123 ? 4.496 -4.803 -2.727 1.00 98.50 123 TYR A O 1
ATOM 990 N N . VAL A 1 124 ? 5.499 -6.536 -3.764 1.00 97.75 124 VAL A N 1
ATOM 991 C CA . VAL A 1 124 ? 6.826 -6.344 -3.177 1.00 97.75 124 VAL A CA 1
ATOM 992 C C . VAL A 1 124 ? 7.847 -6.491 -4.291 1.00 97.75 124 VAL A C 1
ATOM 994 O O . VAL A 1 124 ? 7.967 -7.558 -4.890 1.00 97.75 124 VAL A O 1
ATOM 997 N N . TYR A 1 125 ? 8.596 -5.427 -4.548 1.00 97.00 125 TYR A N 1
ATOM 998 C CA . TYR A 1 125 ? 9.686 -5.420 -5.508 1.00 97.00 125 TYR A CA 1
ATOM 999 C C . TYR A 1 125 ? 11.007 -5.512 -4.751 1.00 97.00 125 TYR A C 1
ATOM 1001 O O . TYR A 1 125 ? 11.353 -4.640 -3.946 1.00 97.00 125 TYR A O 1
ATOM 1009 N N . LEU A 1 126 ? 11.732 -6.603 -4.987 1.00 95.94 126 LEU A N 1
ATOM 1010 C CA . LEU A 1 126 ? 13.033 -6.835 -4.378 1.00 95.94 126 LEU A CA 1
ATOM 1011 C C . LEU A 1 126 ? 14.077 -5.864 -4.944 1.00 95.94 126 LEU A C 1
ATOM 1013 O O . LEU A 1 126 ? 13.863 -5.197 -5.958 1.00 95.94 126 LEU A O 1
ATOM 1017 N N . VAL A 1 127 ? 15.228 -5.787 -4.271 1.00 93.69 127 VAL A N 1
ATOM 1018 C CA . VAL A 1 127 ? 16.378 -5.031 -4.791 1.00 93.69 127 VAL A CA 1
ATOM 1019 C C . VAL A 1 127 ? 16.672 -5.522 -6.215 1.00 93.69 127 VAL A C 1
ATOM 1021 O O . VAL A 1 127 ? 16.584 -6.719 -6.484 1.00 93.69 127 VAL A O 1
ATOM 1024 N N . ASP A 1 128 ? 16.967 -4.594 -7.123 1.00 94.06 128 ASP A N 1
ATOM 1025 C CA . ASP A 1 128 ? 17.244 -4.832 -8.548 1.00 94.06 128 ASP A CA 1
ATOM 1026 C C . ASP A 1 128 ? 16.062 -5.345 -9.403 1.00 94.06 128 ASP A C 1
ATOM 1028 O O . ASP A 1 128 ? 16.217 -5.527 -10.613 1.00 94.06 128 ASP A O 1
ATOM 1032 N N . THR A 1 129 ? 14.854 -5.509 -8.843 1.00 96.56 129 THR A N 1
ATOM 1033 C CA . THR A 1 129 ? 13.649 -5.877 -9.622 1.00 96.56 129 THR A CA 1
ATOM 1034 C C . THR A 1 129 ? 12.743 -4.689 -9.946 1.00 96.56 129 THR A C 1
ATOM 1036 O O . THR A 1 129 ? 11.700 -4.865 -10.576 1.00 96.56 129 THR A O 1
ATOM 1039 N N . TYR A 1 130 ? 13.122 -3.479 -9.540 1.00 96.94 130 TYR A N 1
ATOM 1040 C CA . TYR A 1 130 ? 12.425 -2.240 -9.874 1.00 96.94 130 TYR A CA 1
ATOM 1041 C C . TYR A 1 130 ? 13.410 -1.111 -10.167 1.00 96.94 130 TYR A C 1
ATOM 1043 O O . TYR A 1 130 ? 14.586 -1.171 -9.809 1.00 96.94 130 TYR A O 1
ATOM 1051 N N . THR A 1 131 ? 12.906 -0.058 -10.802 1.00 96.38 131 THR A N 1
ATOM 1052 C CA . THR A 1 131 ? 13.609 1.211 -10.980 1.00 96.38 131 THR A CA 1
ATOM 1053 C C . THR A 1 131 ? 12.739 2.348 -10.462 1.00 96.38 131 THR A C 1
ATOM 1055 O O . THR A 1 131 ? 11.535 2.380 -10.710 1.00 96.38 131 THR A O 1
ATOM 1058 N N . GLU A 1 132 ? 13.335 3.325 -9.790 1.00 95.25 132 GLU A N 1
ATOM 1059 C CA . GLU A 1 132 ? 12.643 4.565 -9.437 1.00 95.25 132 GLU A CA 1
ATOM 1060 C C . GLU A 1 132 ? 12.545 5.476 -10.666 1.00 95.25 132 GLU A C 1
ATOM 1062 O O . GLU A 1 132 ? 13.563 5.890 -11.226 1.00 95.25 132 GLU A O 1
ATOM 1067 N N . LYS A 1 133 ? 11.326 5.806 -11.099 1.00 96.12 133 LYS A N 1
ATOM 1068 C CA . LYS A 1 133 ? 11.090 6.664 -12.270 1.00 96.12 133 LYS A CA 1
ATOM 1069 C C . LYS A 1 133 ? 10.096 7.766 -11.941 1.00 96.12 133 LYS A C 1
ATOM 1071 O O . LYS A 1 133 ? 9.215 7.590 -11.104 1.00 96.12 133 LYS A O 1
ATOM 1076 N N . TYR A 1 134 ? 10.227 8.893 -12.633 1.00 97.06 134 TYR A N 1
ATOM 1077 C CA . TYR A 1 134 ? 9.172 9.898 -12.677 1.00 97.06 134 TYR A CA 1
ATOM 1078 C C . TYR A 1 134 ? 8.149 9.485 -13.731 1.00 97.06 134 TYR A C 1
ATOM 1080 O O . TYR A 1 134 ? 8.485 9.392 -14.911 1.00 97.06 134 TYR A O 1
ATOM 1088 N N . VAL A 1 135 ? 6.915 9.248 -13.301 1.00 95.88 135 VAL A N 1
ATOM 1089 C CA . VAL A 1 135 ? 5.766 9.008 -14.176 1.00 95.88 135 VAL A CA 1
ATOM 1090 C C . VAL A 1 135 ? 4.707 10.033 -13.807 1.00 95.88 135 VAL A C 1
ATOM 1092 O O . VAL A 1 135 ? 4.392 10.187 -12.630 1.00 95.88 135 VAL A O 1
ATOM 1095 N N . ASP A 1 136 ? 4.248 10.807 -14.789 1.00 94.25 136 ASP A N 1
ATOM 1096 C CA . ASP A 1 136 ? 3.296 11.909 -14.588 1.00 94.25 136 ASP A CA 1
ATOM 1097 C C . ASP A 1 136 ? 3.715 12.890 -13.475 1.00 94.25 136 ASP A C 1
ATOM 1099 O O . ASP A 1 136 ? 2.908 13.393 -12.698 1.00 94.25 136 ASP A O 1
ATOM 1103 N N . GLY A 1 137 ? 5.023 13.152 -13.379 1.00 95.00 137 GLY A N 1
ATOM 1104 C CA . GLY A 1 137 ? 5.609 14.053 -12.382 1.00 95.00 137 GLY A CA 1
ATOM 1105 C C . GLY A 1 137 ? 5.789 13.449 -10.984 1.00 95.00 137 GLY A C 1
ATOM 1106 O O . GLY A 1 137 ? 6.365 14.107 -10.119 1.00 95.00 137 GLY A O 1
ATOM 1107 N N . ILE A 1 138 ? 5.378 12.199 -10.762 1.00 96.06 138 ILE A N 1
ATOM 1108 C CA . ILE A 1 138 ? 5.497 11.503 -9.478 1.00 96.06 138 ILE A CA 1
ATOM 1109 C C . ILE A 1 138 ? 6.659 10.511 -9.543 1.00 96.06 138 ILE A C 1
ATOM 1111 O O . ILE A 1 138 ? 6.683 9.620 -10.393 1.00 96.06 138 ILE A O 1
ATOM 1115 N N . LYS A 1 139 ? 7.632 10.653 -8.635 1.00 96.50 139 LYS A N 1
ATOM 1116 C CA . LYS A 1 139 ? 8.704 9.666 -8.464 1.00 96.50 139 LYS A CA 1
ATOM 1117 C C . LYS A 1 139 ? 8.138 8.443 -7.746 1.00 96.50 139 LYS A C 1
ATOM 1119 O O . LYS A 1 139 ? 7.711 8.569 -6.602 1.00 96.50 139 LYS A O 1
ATOM 1124 N N . ARG A 1 140 ? 8.148 7.283 -8.399 1.00 95.88 140 ARG A N 1
ATOM 1125 C CA . ARG A 1 140 ? 7.600 6.032 -7.857 1.00 95.88 140 ARG A CA 1
ATOM 1126 C C . ARG A 1 140 ? 8.432 4.815 -8.276 1.00 95.88 140 ARG A C 1
ATOM 1128 O O . ARG A 1 140 ? 9.129 4.892 -9.296 1.00 95.88 140 ARG A O 1
ATOM 1135 N N . PRO A 1 141 ? 8.392 3.706 -7.515 1.00 96.31 141 PRO A N 1
ATOM 1136 C CA . PRO A 1 141 ? 8.963 2.448 -7.971 1.00 96.31 141 PRO A CA 1
ATOM 1137 C C . PRO A 1 141 ? 8.175 1.935 -9.183 1.00 96.31 141 PRO A C 1
ATOM 1139 O O . PRO A 1 141 ? 6.950 1.996 -9.209 1.00 96.31 141 PRO A O 1
ATOM 1142 N N . VAL A 1 142 ? 8.885 1.455 -10.200 1.00 96.62 142 VAL A N 1
ATOM 1143 C CA . VAL A 1 142 ? 8.306 0.816 -11.386 1.00 96.62 142 VAL A CA 1
ATOM 1144 C C . VAL A 1 142 ? 8.980 -0.543 -11.541 1.00 96.62 142 VAL A C 1
ATOM 1146 O O . VAL A 1 142 ? 10.212 -0.567 -11.648 1.00 96.62 142 VAL A O 1
ATOM 1149 N N . PRO A 1 143 ? 8.233 -1.661 -11.534 1.00 97.06 143 PRO A N 1
ATOM 1150 C CA . PRO A 1 143 ? 8.837 -2.976 -11.672 1.00 97.06 143 PRO A CA 1
ATOM 1151 C C . PRO A 1 143 ? 9.522 -3.101 -13.038 1.00 97.06 143 PRO A C 1
ATOM 1153 O O . PRO A 1 143 ? 9.077 -2.537 -14.040 1.00 97.06 143 PRO A O 1
ATOM 1156 N N . ASN A 1 144 ? 10.650 -3.810 -13.069 1.00 96.81 144 ASN A N 1
ATOM 1157 C CA . ASN A 1 144 ? 11.380 -4.064 -14.312 1.00 96.81 144 ASN A CA 1
ATOM 1158 C C . ASN A 1 144 ? 10.636 -5.082 -15.194 1.00 96.81 144 ASN A C 1
ATOM 1160 O O . ASN A 1 144 ? 10.732 -5.012 -16.418 1.00 96.81 144 ASN A O 1
ATOM 1164 N N . ASP A 1 145 ? 9.891 -5.990 -14.559 1.00 95.19 145 ASP A N 1
ATOM 1165 C CA . ASP A 1 145 ? 8.966 -6.931 -15.187 1.00 95.19 145 ASP A CA 1
ATOM 1166 C C . ASP A 1 145 ? 7.522 -6.408 -15.042 1.00 95.19 145 ASP A C 1
ATOM 1168 O O . ASP A 1 145 ? 7.057 -6.243 -13.910 1.00 95.19 145 ASP A O 1
ATOM 1172 N N . PRO A 1 146 ? 6.812 -6.099 -16.143 1.00 90.50 146 PRO A N 1
ATOM 1173 C CA . PRO A 1 146 ? 5.440 -5.600 -16.076 1.00 90.50 146 PRO A CA 1
ATOM 1174 C C . PRO A 1 146 ? 4.422 -6.651 -15.608 1.00 90.50 146 PRO A C 1
ATOM 1176 O O . PRO A 1 146 ? 3.343 -6.260 -15.167 1.00 90.50 146 PRO A O 1
ATOM 1179 N N . ASP A 1 147 ? 4.761 -7.942 -15.675 1.00 93.69 147 ASP A N 1
ATOM 1180 C CA . ASP A 1 147 ? 3.862 -9.060 -15.359 1.00 93.69 147 ASP A CA 1
ATOM 1181 C C . ASP A 1 147 ? 4.087 -9.600 -13.933 1.00 93.69 147 ASP A C 1
ATOM 1183 O O . ASP A 1 147 ? 3.787 -10.752 -13.619 1.00 93.69 147 ASP A O 1
ATOM 1187 N N . VAL A 1 148 ? 4.637 -8.766 -13.044 1.00 96.12 148 VAL A N 1
ATOM 1188 C CA . VAL A 1 148 ? 4.795 -9.106 -11.628 1.00 96.12 148 VAL A CA 1
ATOM 1189 C C . VAL A 1 148 ? 3.430 -9.367 -10.985 1.00 96.12 148 VAL A C 1
ATOM 1191 O O . VAL A 1 148 ? 2.518 -8.550 -11.070 1.00 96.12 148 VAL A O 1
ATOM 1194 N N . GLU A 1 149 ? 3.298 -10.507 -10.312 1.00 97.12 149 GLU A N 1
ATOM 1195 C CA . GLU A 1 149 ? 2.081 -10.896 -9.595 1.00 97.12 149 GLU A CA 1
ATOM 1196 C C . GLU A 1 149 ? 2.077 -10.338 -8.158 1.00 97.12 149 GLU A C 1
ATOM 1198 O O . GLU A 1 149 ? 3.140 -10.203 -7.536 1.00 97.12 149 GLU A O 1
ATOM 1203 N N . PRO A 1 150 ? 0.899 -10.043 -7.577 1.00 98.06 150 PRO A N 1
ATOM 1204 C CA . PRO A 1 150 ? 0.813 -9.597 -6.197 1.00 98.06 150 PRO A CA 1
ATOM 1205 C C . PRO A 1 150 ? 1.212 -10.718 -5.233 1.00 98.06 150 PRO A C 1
ATOM 1207 O O . PRO A 1 150 ? 0.813 -11.875 -5.375 1.00 98.06 150 PRO A O 1
ATOM 1210 N N . VAL A 1 151 ? 1.947 -10.362 -4.179 1.00 98.38 151 VAL A N 1
ATOM 1211 C CA . VAL A 1 151 ? 2.314 -11.309 -3.114 1.00 98.38 151 VAL A CA 1
ATOM 1212 C C . VAL A 1 151 ? 1.131 -11.633 -2.204 1.00 98.38 151 VAL A C 1
ATOM 1214 O O . VAL A 1 151 ? 1.126 -12.680 -1.554 1.00 98.38 151 VAL A O 1
ATOM 1217 N N . ALA A 1 152 ? 0.137 -10.741 -2.142 1.00 98.44 152 ALA A N 1
ATOM 1218 C CA . ALA A 1 152 ? -1.085 -10.938 -1.378 1.00 98.44 152 ALA A CA 1
ATOM 1219 C C . ALA A 1 152 ? -2.269 -10.159 -1.964 1.00 98.44 152 ALA A C 1
ATOM 1221 O O . ALA A 1 152 ? -2.109 -9.080 -2.540 1.00 98.44 152 ALA A O 1
ATOM 1222 N N . LYS A 1 153 ? -3.469 -10.691 -1.737 1.00 98.50 153 LYS A N 1
ATOM 1223 C CA . LYS A 1 153 ? -4.742 -9.994 -1.919 1.00 98.50 153 LYS A CA 1
ATOM 1224 C C . LYS A 1 153 ? -5.263 -9.539 -0.565 1.00 98.50 153 LYS A C 1
ATOM 1226 O O . LYS A 1 153 ? -5.158 -10.251 0.430 1.00 98.50 153 LYS A O 1
ATOM 1231 N N . LEU A 1 154 ? -5.827 -8.345 -0.536 1.00 98.50 154 LEU A N 1
ATOM 1232 C CA . LEU A 1 154 ? -6.353 -7.697 0.652 1.00 98.50 154 LEU A CA 1
ATOM 1233 C C . LEU A 1 154 ? -7.872 -7.613 0.518 1.00 98.50 154 LEU A C 1
ATOM 1235 O O . LEU A 1 154 ? -8.397 -6.802 -0.242 1.00 98.50 154 LEU A O 1
ATOM 1239 N N . ILE A 1 155 ? -8.578 -8.489 1.222 1.00 98.19 155 ILE A N 1
ATOM 1240 C CA . ILE A 1 155 ? -10.027 -8.648 1.141 1.00 98.19 155 ILE A CA 1
ATOM 1241 C C . ILE A 1 155 ? -10.693 -7.624 2.067 1.00 98.19 155 ILE A C 1
ATOM 1243 O O . ILE A 1 155 ? -10.434 -7.657 3.272 1.00 98.19 155 ILE A O 1
ATOM 1247 N N . PRO A 1 156 ? -11.531 -6.704 1.557 1.00 97.75 156 PRO A N 1
ATOM 1248 C CA . PRO A 1 156 ? -12.169 -5.701 2.400 1.00 97.75 156 PRO A CA 1
ATOM 1249 C C . PRO A 1 156 ? -13.109 -6.361 3.413 1.00 97.75 156 PRO A C 1
ATOM 1251 O O . PRO A 1 156 ? -13.941 -7.203 3.069 1.00 97.75 156 PRO A O 1
ATOM 1254 N N . GLN A 1 157 ? -12.981 -5.950 4.672 1.00 95.94 157 GLN A N 1
ATOM 1255 C CA . GLN A 1 157 ? -13.895 -6.340 5.740 1.00 95.94 157 GLN A CA 1
ATOM 1256 C C . GLN A 1 157 ? -15.240 -5.622 5.561 1.00 95.94 157 GLN A C 1
ATOM 1258 O O . GLN A 1 157 ? -15.287 -4.473 5.117 1.00 95.94 157 GLN A O 1
ATOM 1263 N N . LYS A 1 158 ? -16.329 -6.316 5.905 1.00 80.44 158 LYS A N 1
ATOM 1264 C CA . LYS A 1 158 ? -17.697 -5.776 5.872 1.00 80.44 158 LYS A CA 1
ATOM 1265 C C . LYS A 1 158 ? -18.001 -4.870 7.060 1.00 80.44 158 LYS A C 1
ATOM 1267 O O . LYS A 1 158 ? -17.459 -5.133 8.157 1.00 80.44 158 LYS A O 1
#

pLDDT: mean 85.38, std 21.2, range [32.88, 98.75]

Radius of gyration: 23.28 Å; chains: 1; bounding box: 64×78×37 Å

Sequence (158 aa):
MKTQRTMKPIMMISIFMMIVPCSLMVNGQSWLLDGGSFVKKRKPPKTILVRYDAEGTVPDGATYMMVLNKKGEECMFEREADGGGTLFELHWKDEKGDHFAAWFLHAYEFIVPLDRTKPAEKYVYLVDTYTEKYVDGIKRPVPNDPDVEPVAKLIPQK

Secondary structure (DSSP, 8-state):
------PPP------------------S-----BTEEEEPTTS--SEEEEEEEEEES--TT-EEEEEE-TTS-EEEEEE-TTS-EEEE-EEEE-SS-EEEEEESSSEEEEEE-SSTTSPEEEEEEPTTSEEEEEETTEEEEEESSTTPPPSEEEEEP-

Foldseek 3Di:
DDDDDDDDDDDDPPPPPPPDPPPDDPPDPDLDWAQKDKFDQVDDADAFDWWWDKDFDDPPQWTWTFGADPVRATWIWTADNSRIGMTQRQWDADPQGIWGWIDRQKIKIKGQHPPNQAWIFIAIGHHPQWDFDQDPNGTGTDGPDPPGHGRIIIHTDD